Protein AF-A0A0U4YHU8-F1 (afdb_monomer_lite)

Secondary structure (DSSP, 8-state):
---------------TT------PPPSS-HHHHHHHHHHHHHHHHHHHHHHHHHHHHT----TTSHHHHHHHHHHHHHHHHHHHHHHHHHHHHHHHHHTTTS-S--GGGGGHHHHHHHHHHHTHHHHS---STT-HHHHHHHHHHHHHHHHHHHHHHHHHHHHHHHH-

Radius of gyration: 26.44 Å; chains: 1; bounding box: 93×32×60 Å

pLDDT: mean 77.7, std 15.22, range [41.03, 93.94]

Sequence (168 aa):
MATSNTRQYRRLPSQLGAKAPKVGRPPWSDRRFAITWLLAPIIGVLLAFLIAVAVTAMGKMAQGTPRFYLVALSYTYLLASLMCMPAYAIGVGGYWWMTRNAEEKRIGYLWWIPVFSALWGWFPSVLFPQGGDVGMGKLFVMMAGTVFVLSLIWILVVRAVLYIWNKV

Structure (mmCIF, N/CA/C/O backbone):
data_AF-A0A0U4YHU8-F1
#
_entry.id   AF-A0A0U4YHU8-F1
#
loop_
_atom_site.group_PDB
_atom_site.id
_atom_site.type_symbol
_atom_site.label_atom_id
_atom_site.label_alt_id
_atom_site.label_comp_id
_atom_site.label_asym_id
_atom_site.label_entity_id
_atom_site.label_seq_id
_atom_site.pdbx_PDB_ins_code
_atom_site.Cartn_x
_atom_site.Cartn_y
_atom_site.Cartn_z
_atom_site.occupancy
_atom_site.B_iso_or_equiv
_atom_site.auth_seq_id
_atom_site.auth_comp_id
_atom_site.auth_asym_id
_atom_site.auth_atom_id
_atom_site.pdbx_PDB_model_num
ATOM 1 N N . MET A 1 1 ? 69.313 -2.692 -37.266 1.00 41.41 1 MET A N 1
ATOM 2 C CA . MET A 1 1 ? 69.449 -3.523 -36.050 1.00 41.41 1 MET A CA 1
ATOM 3 C C . MET A 1 1 ? 68.892 -2.733 -34.880 1.00 41.41 1 MET A C 1
ATOM 5 O O . MET A 1 1 ? 69.452 -1.701 -34.545 1.00 41.41 1 MET A O 1
ATOM 9 N N . ALA A 1 2 ? 67.737 -3.143 -34.355 1.00 41.03 2 ALA A N 1
ATOM 10 C CA . ALA A 1 2 ? 67.034 -2.449 -33.280 1.00 41.03 2 ALA A CA 1
ATOM 11 C C . ALA A 1 2 ? 67.468 -3.024 -31.924 1.00 41.03 2 ALA A C 1
ATOM 13 O O . ALA A 1 2 ? 67.261 -4.206 -31.661 1.00 41.03 2 ALA A O 1
ATOM 14 N N . THR A 1 3 ? 68.084 -2.203 -31.077 1.00 47.09 3 THR A N 1
ATOM 15 C CA . THR A 1 3 ? 68.446 -2.554 -29.701 1.00 47.09 3 THR A CA 1
ATOM 16 C C . THR A 1 3 ? 67.262 -2.262 -28.778 1.00 47.09 3 THR A C 1
ATOM 18 O O . THR A 1 3 ? 66.867 -1.119 -28.555 1.00 47.09 3 THR A O 1
ATOM 21 N N . SER A 1 4 ? 66.637 -3.3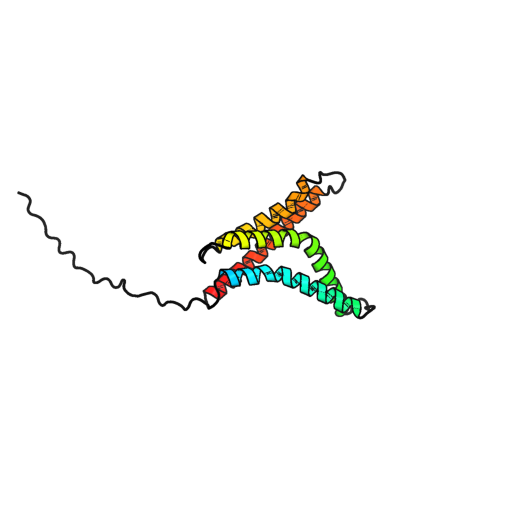29 -28.282 1.00 48.12 4 SER A N 1
ATOM 22 C CA . SER A 1 4 ? 65.466 -3.286 -27.409 1.00 48.12 4 SER A CA 1
ATOM 23 C C . SER A 1 4 ? 65.835 -2.822 -25.997 1.00 48.12 4 SER A C 1
ATOM 25 O O . SER A 1 4 ? 66.543 -3.518 -25.270 1.00 48.12 4 SER A O 1
ATOM 27 N N . ASN A 1 5 ? 65.294 -1.672 -25.594 1.00 47.22 5 ASN A N 1
ATOM 28 C CA . ASN A 1 5 ? 65.283 -1.176 -24.219 1.00 47.22 5 ASN A CA 1
ATOM 29 C C . ASN A 1 5 ? 64.473 -2.118 -23.306 1.00 47.22 5 ASN A C 1
ATOM 31 O O . ASN A 1 5 ? 63.241 -2.086 -23.289 1.00 47.22 5 ASN A O 1
ATOM 35 N N . THR A 1 6 ? 65.156 -2.936 -22.509 1.00 47.22 6 THR A N 1
ATOM 36 C CA . THR A 1 6 ? 64.565 -3.741 -21.433 1.00 47.22 6 THR A CA 1
ATOM 37 C C . THR A 1 6 ? 64.160 -2.848 -20.258 1.00 47.22 6 THR A C 1
ATOM 39 O O . THR A 1 6 ? 64.924 -2.644 -19.315 1.00 47.22 6 THR A O 1
ATOM 42 N N . ARG A 1 7 ? 62.931 -2.318 -20.289 1.00 53.38 7 ARG A N 1
ATOM 43 C CA . ARG A 1 7 ? 62.276 -1.759 -19.097 1.00 53.38 7 ARG A CA 1
ATOM 44 C C . ARG A 1 7 ? 61.926 -2.896 -18.140 1.00 53.38 7 ARG A C 1
ATOM 46 O O . ARG A 1 7 ? 60.951 -3.617 -18.341 1.00 53.38 7 ARG A O 1
ATOM 53 N N . GLN A 1 8 ? 62.712 -3.020 -17.075 1.00 47.81 8 GLN A N 1
ATOM 54 C CA . GLN A 1 8 ? 62.348 -3.753 -15.868 1.00 47.81 8 GLN A CA 1
ATOM 55 C C . GLN A 1 8 ? 61.096 -3.118 -15.241 1.00 47.81 8 GLN A C 1
ATOM 57 O O . GLN A 1 8 ? 61.179 -2.203 -14.424 1.00 47.81 8 GLN A O 1
ATOM 62 N N . TYR A 1 9 ? 59.914 -3.614 -15.604 1.00 49.31 9 TYR A N 1
ATOM 63 C CA . TYR A 1 9 ? 58.715 -3.405 -14.802 1.00 49.31 9 TYR A CA 1
ATOM 64 C C . TYR A 1 9 ? 58.857 -4.229 -13.520 1.00 49.31 9 TYR A C 1
ATOM 66 O O . TYR A 1 9 ? 58.592 -5.431 -13.483 1.00 49.31 9 TYR A O 1
ATOM 74 N N . ARG A 1 10 ? 59.333 -3.554 -12.470 1.00 47.47 10 ARG A N 1
ATOM 75 C CA . ARG A 1 10 ? 59.288 -3.979 -11.069 1.00 47.47 10 ARG A CA 1
ATOM 76 C C . ARG A 1 10 ? 57.856 -4.431 -10.758 1.00 47.47 10 ARG A C 1
ATOM 78 O O . ARG A 1 10 ? 56.960 -3.606 -10.605 1.00 47.47 10 ARG A O 1
ATOM 85 N N . ARG A 1 11 ? 57.639 -5.750 -10.720 1.00 50.09 11 ARG A N 1
ATOM 86 C CA . ARG A 1 11 ? 56.379 -6.372 -10.302 1.00 50.09 11 ARG A CA 1
ATOM 87 C C . ARG A 1 11 ? 56.078 -5.910 -8.876 1.00 50.09 11 ARG A C 1
ATOM 89 O O . ARG A 1 11 ? 56.752 -6.340 -7.945 1.00 50.09 11 ARG A O 1
ATOM 96 N N . LEU A 1 12 ? 55.088 -5.036 -8.705 1.00 57.31 12 LEU A N 1
ATOM 97 C CA . LEU A 1 12 ? 54.437 -4.894 -7.408 1.00 57.31 12 LEU A CA 1
ATOM 98 C C . LEU A 1 12 ? 53.700 -6.212 -7.130 1.00 57.31 12 LEU A C 1
ATOM 100 O O . LEU A 1 12 ? 52.896 -6.626 -7.971 1.00 57.31 12 LEU A O 1
ATOM 104 N N . PRO A 1 13 ? 53.952 -6.893 -5.999 1.00 48.59 13 PRO A N 1
ATOM 105 C CA . PRO A 1 13 ? 53.125 -8.015 -5.604 1.00 48.59 13 PRO A CA 1
ATOM 106 C C . PRO A 1 13 ? 51.706 -7.498 -5.372 1.00 48.59 13 PRO A C 1
ATOM 108 O O . PRO A 1 13 ? 51.458 -6.589 -4.581 1.00 48.59 13 PRO A O 1
ATOM 111 N N . SER A 1 14 ? 50.784 -8.080 -6.127 1.00 52.28 14 SER A N 1
ATOM 112 C CA . SER A 1 14 ? 49.349 -7.883 -6.052 1.00 52.28 14 SER A CA 1
ATOM 113 C C . SER A 1 14 ? 48.847 -8.120 -4.627 1.00 52.28 14 SER A C 1
ATOM 115 O O . SER A 1 14 ? 48.496 -9.240 -4.262 1.00 52.28 14 SER A O 1
ATOM 117 N N . GLN A 1 15 ? 48.708 -7.053 -3.844 1.00 51.41 15 GLN A N 1
ATOM 118 C CA . GLN A 1 15 ? 47.845 -7.025 -2.659 1.00 51.41 15 GLN A CA 1
ATOM 119 C C . GLN A 1 15 ? 46.348 -6.951 -3.039 1.00 51.41 15 GLN A C 1
ATOM 121 O O . GLN A 1 15 ? 45.530 -6.370 -2.339 1.00 51.41 15 GLN A O 1
ATOM 126 N N . LEU A 1 16 ? 45.963 -7.592 -4.147 1.00 50.69 16 LEU A N 1
ATOM 127 C CA . LEU A 1 16 ? 44.578 -7.781 -4.602 1.00 50.69 16 LEU A CA 1
ATOM 128 C C . LEU A 1 16 ? 43.969 -9.087 -4.052 1.00 50.69 16 LEU A C 1
ATOM 130 O O . LEU A 1 16 ? 43.041 -9.649 -4.624 1.00 50.69 16 LEU A O 1
ATOM 134 N N . GLY A 1 17 ? 44.520 -9.589 -2.944 1.00 46.34 17 GLY A N 1
ATOM 135 C CA . GLY A 1 17 ? 44.076 -10.802 -2.255 1.00 46.34 17 GLY A CA 1
ATOM 136 C C . GLY A 1 17 ? 43.307 -10.546 -0.960 1.00 46.34 17 GLY A C 1
ATOM 137 O O . GLY A 1 17 ? 42.907 -11.506 -0.305 1.00 46.34 17 GLY A O 1
ATOM 138 N N . ALA A 1 18 ? 43.071 -9.287 -0.575 1.00 47.03 18 ALA A N 1
ATOM 139 C CA . ALA A 1 18 ? 42.141 -8.993 0.505 1.00 47.03 18 ALA A CA 1
ATOM 140 C C . ALA A 1 18 ? 40.724 -9.272 -0.010 1.00 47.03 18 ALA A C 1
ATOM 142 O O . ALA A 1 18 ? 40.050 -8.391 -0.542 1.00 47.03 18 ALA A O 1
ATOM 143 N N . LYS A 1 19 ? 40.277 -10.532 0.117 1.00 50.84 19 LYS A N 1
ATOM 144 C CA . LYS A 1 19 ? 38.850 -10.857 0.153 1.00 50.84 19 LYS A CA 1
ATOM 145 C C . LYS A 1 19 ? 38.241 -9.861 1.130 1.00 50.84 19 LYS A C 1
ATOM 147 O O . LYS A 1 19 ? 38.497 -9.964 2.329 1.00 50.84 19 LYS A O 1
ATOM 152 N N . ALA A 1 20 ? 37.491 -8.893 0.601 1.00 53.66 20 ALA A N 1
ATOM 153 C CA . ALA A 1 20 ? 36.681 -8.008 1.416 1.00 53.66 20 ALA A CA 1
ATOM 154 C C . ALA A 1 20 ? 35.960 -8.887 2.446 1.00 53.66 20 ALA A C 1
ATOM 156 O O . ALA A 1 20 ? 35.480 -9.967 2.058 1.00 53.66 20 ALA A O 1
ATOM 157 N N . PRO A 1 21 ? 35.949 -8.505 3.737 1.00 44.53 21 PRO A N 1
ATOM 158 C CA . PRO A 1 21 ? 35.267 -9.295 4.742 1.00 44.53 21 PRO A CA 1
ATOM 159 C C . PRO A 1 21 ? 33.869 -9.554 4.201 1.00 44.53 21 PRO A C 1
ATOM 161 O O . PRO A 1 21 ? 33.175 -8.625 3.780 1.00 44.53 21 PRO A O 1
ATOM 164 N N . LYS A 1 22 ? 33.494 -10.834 4.105 1.00 50.56 22 LYS A N 1
ATOM 165 C CA . LYS A 1 22 ? 32.108 -11.205 3.854 1.00 50.56 22 LYS A CA 1
ATOM 166 C C . LYS A 1 22 ? 31.356 -10.724 5.087 1.00 50.56 22 LYS A C 1
ATOM 168 O O . LYS A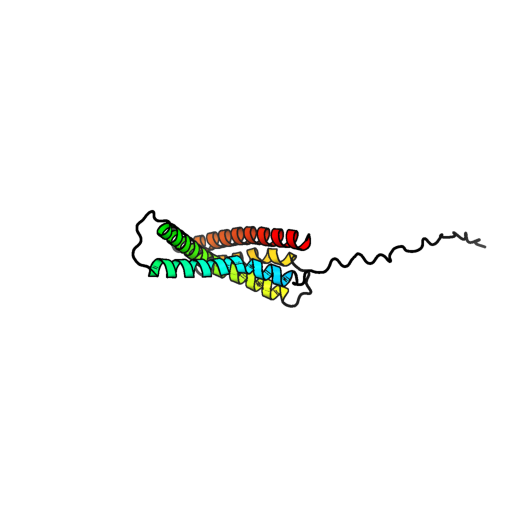 1 22 ? 31.211 -11.483 6.038 1.00 50.56 22 LYS A O 1
ATOM 173 N N . VAL A 1 23 ? 30.966 -9.448 5.087 1.00 57.81 23 VAL A N 1
ATOM 174 C CA . VAL A 1 23 ? 29.948 -8.912 5.982 1.00 57.81 23 VAL A CA 1
ATOM 175 C C . VAL A 1 23 ? 28.809 -9.905 5.847 1.00 57.81 23 VAL A C 1
ATOM 177 O O . VAL A 1 23 ? 28.360 -10.165 4.723 1.00 57.81 23 VAL A O 1
ATOM 180 N N . GLY A 1 24 ? 28.519 -10.609 6.943 1.00 49.84 24 GLY A N 1
ATOM 181 C CA . GLY A 1 24 ? 27.579 -11.717 6.942 1.00 49.84 24 GLY A CA 1
ATOM 182 C C . GLY A 1 24 ? 26.316 -11.233 6.261 1.00 49.84 24 GLY A C 1
ATOM 183 O O . GLY A 1 24 ? 25.716 -10.264 6.715 1.00 49.84 24 GLY A O 1
ATOM 184 N N . ARG A 1 25 ? 25.964 -11.830 5.117 1.00 56.53 25 ARG A N 1
ATOM 185 C CA . ARG A 1 25 ? 24.695 -11.482 4.484 1.00 56.53 25 ARG A CA 1
ATOM 186 C C . ARG A 1 25 ? 23.618 -11.742 5.536 1.00 56.53 25 ARG A C 1
ATOM 188 O O . ARG A 1 25 ? 23.672 -12.814 6.152 1.00 56.53 25 ARG A O 1
ATOM 195 N N . PRO A 1 26 ? 22.693 -10.800 5.775 1.00 55.31 26 PRO A N 1
ATOM 196 C CA . PRO A 1 26 ? 21.613 -11.035 6.712 1.00 55.31 26 PRO A CA 1
ATOM 197 C C . PRO A 1 26 ? 20.924 -12.365 6.357 1.00 55.31 26 PRO A C 1
ATOM 199 O O . PRO A 1 26 ? 20.830 -12.715 5.177 1.00 55.31 26 PRO A O 1
ATOM 202 N N . PRO A 1 27 ? 20.449 -13.136 7.350 1.00 55.50 27 PRO A N 1
ATOM 203 C CA . PRO A 1 27 ? 19.880 -14.471 7.131 1.00 55.50 27 PRO A CA 1
ATOM 204 C C . PRO A 1 27 ? 18.628 -14.461 6.233 1.00 55.50 27 PRO A C 1
ATOM 206 O O . PRO A 1 27 ? 18.140 -15.513 5.824 1.00 55.50 27 PRO A O 1
ATOM 209 N N . TRP A 1 28 ? 18.091 -13.279 5.924 1.00 57.41 28 TRP A N 1
ATOM 210 C CA . TRP A 1 28 ? 16.984 -13.064 5.004 1.00 57.41 28 TRP A CA 1
ATOM 211 C C . TRP A 1 28 ? 17.471 -12.434 3.702 1.00 57.41 28 TRP A C 1
ATOM 213 O O . TRP A 1 28 ? 18.118 -11.393 3.720 1.00 57.41 28 TRP A O 1
ATOM 223 N N . SER A 1 29 ? 17.065 -13.007 2.565 1.00 70.19 29 SER A N 1
ATOM 224 C CA . SER A 1 29 ? 17.235 -12.361 1.259 1.00 70.19 29 SER A CA 1
ATOM 225 C C . SER A 1 29 ? 16.521 -11.000 1.248 1.00 70.19 29 SER A C 1
ATOM 227 O O . SER A 1 29 ? 15.330 -10.960 1.589 1.00 70.19 29 SER A O 1
ATOM 229 N N . ASP A 1 30 ? 17.179 -9.938 0.773 1.00 74.06 30 ASP A N 1
ATOM 230 C CA . ASP A 1 30 ? 16.638 -8.569 0.642 1.00 74.06 30 ASP A CA 1
ATOM 231 C C . ASP A 1 30 ? 15.231 -8.546 0.020 1.00 74.06 30 ASP A C 1
ATOM 233 O O . ASP A 1 30 ? 14.360 -7.771 0.416 1.00 74.06 30 ASP A O 1
ATOM 237 N N . ARG A 1 31 ? 14.966 -9.468 -0.917 1.00 77.00 31 ARG A N 1
ATOM 238 C CA . ARG A 1 31 ? 13.655 -9.662 -1.548 1.00 77.00 31 ARG A CA 1
ATOM 239 C C . ARG A 1 31 ? 12.550 -10.017 -0.549 1.00 77.00 31 ARG A C 1
ATOM 241 O O . ARG A 1 31 ? 11.481 -9.416 -0.599 1.00 77.00 31 ARG A O 1
ATOM 248 N N . ARG A 1 32 ? 12.770 -11.017 0.311 1.00 80.81 32 ARG A N 1
ATOM 249 C CA . ARG A 1 32 ? 11.766 -11.474 1.293 1.00 80.81 32 ARG A CA 1
ATOM 250 C C . ARG A 1 32 ? 11.455 -10.363 2.282 1.00 80.81 32 ARG A C 1
ATOM 252 O O . ARG A 1 32 ? 10.288 -10.088 2.524 1.00 80.81 32 ARG A O 1
ATOM 259 N N . PHE A 1 33 ? 12.490 -9.683 2.765 1.00 83.06 33 PHE A N 1
ATOM 260 C CA . PHE A 1 33 ? 12.330 -8.560 3.677 1.00 83.06 33 PHE A CA 1
ATOM 261 C C . PHE A 1 33 ? 11.546 -7.409 3.026 1.00 83.06 33 PHE A C 1
ATOM 263 O O . PHE A 1 33 ? 10.578 -6.923 3.606 1.00 83.06 33 PHE A O 1
ATOM 270 N N . ALA A 1 34 ? 11.878 -7.041 1.783 1.00 84.44 34 ALA A N 1
ATOM 271 C CA . ALA A 1 34 ? 11.136 -6.032 1.029 1.00 84.44 34 ALA A CA 1
ATOM 272 C C . ALA A 1 34 ? 9.654 -6.405 0.851 1.00 84.44 34 ALA A C 1
ATOM 274 O O . ALA A 1 34 ? 8.784 -5.570 1.077 1.00 84.44 34 ALA A O 1
ATOM 275 N N . ILE A 1 35 ? 9.354 -7.657 0.481 1.00 86.00 35 ILE A N 1
ATOM 276 C CA . ILE A 1 35 ? 7.971 -8.131 0.317 1.00 86.00 35 ILE A CA 1
ATOM 277 C C . ILE A 1 35 ? 7.204 -8.031 1.637 1.00 86.00 35 ILE A C 1
ATOM 279 O O . ILE A 1 35 ? 6.083 -7.534 1.634 1.00 86.00 35 ILE A O 1
ATOM 283 N N . THR A 1 36 ? 7.797 -8.432 2.763 1.00 89.00 36 THR A N 1
ATOM 284 C CA . THR A 1 36 ? 7.142 -8.329 4.076 1.00 89.00 36 THR A CA 1
ATOM 285 C C . THR A 1 36 ? 6.722 -6.891 4.386 1.00 89.00 36 THR A C 1
ATOM 287 O O . THR A 1 36 ? 5.588 -6.654 4.798 1.00 89.00 36 THR A O 1
ATOM 290 N N . TRP A 1 37 ? 7.588 -5.914 4.113 1.00 90.38 37 TRP A N 1
ATOM 291 C CA . TRP A 1 37 ? 7.267 -4.498 4.314 1.00 90.38 37 TRP A CA 1
ATOM 292 C C . TRP A 1 37 ? 6.268 -3.940 3.294 1.00 90.38 37 TRP A C 1
ATOM 294 O O . TRP A 1 37 ? 5.471 -3.063 3.627 1.00 90.38 37 TRP A O 1
ATOM 304 N N . LEU A 1 38 ? 6.249 -4.463 2.067 1.00 90.75 38 LEU A N 1
ATOM 305 C CA . LEU A 1 38 ? 5.215 -4.136 1.079 1.00 90.75 38 LEU A CA 1
ATOM 306 C C . LEU A 1 38 ? 3.834 -4.690 1.468 1.00 90.75 38 LEU A C 1
ATOM 308 O O . LEU A 1 38 ? 2.822 -4.130 1.065 1.00 90.75 38 LEU A O 1
ATOM 312 N N . LEU A 1 39 ? 3.770 -5.755 2.270 1.00 91.75 39 LEU A N 1
ATOM 313 C CA . LEU A 1 39 ? 2.506 -6.307 2.768 1.00 91.75 39 LEU A CA 1
ATOM 314 C C . LEU A 1 39 ? 1.958 -5.559 3.991 1.00 91.75 39 LEU A C 1
ATOM 316 O O . LEU A 1 39 ? 0.779 -5.710 4.305 1.00 91.75 39 LEU A O 1
ATOM 320 N N . ALA A 1 40 ? 2.760 -4.737 4.673 1.00 91.31 40 ALA A N 1
ATOM 321 C CA . ALA A 1 40 ? 2.336 -4.059 5.899 1.00 91.31 40 ALA A CA 1
ATOM 322 C C . ALA A 1 40 ? 1.070 -3.186 5.734 1.00 91.31 40 ALA A C 1
ATOM 324 O O . ALA A 1 40 ? 0.188 -3.292 6.587 1.00 91.31 40 ALA A O 1
ATOM 325 N N . PRO A 1 41 ? 0.886 -2.406 4.646 1.00 88.94 41 PRO A N 1
ATOM 326 C CA . PRO A 1 41 ? -0.368 -1.690 4.414 1.00 88.94 41 PRO A CA 1
ATOM 327 C C . PRO A 1 41 ? -1.577 -2.629 4.294 1.00 88.94 41 PRO A C 1
ATOM 329 O O . PRO A 1 41 ? -2.638 -2.327 4.827 1.00 88.94 41 PRO A O 1
ATOM 332 N N . ILE A 1 42 ? -1.416 -3.793 3.656 1.00 88.88 42 ILE A N 1
ATOM 333 C CA . ILE A 1 42 ? -2.485 -4.795 3.493 1.00 88.88 42 ILE A CA 1
ATOM 334 C C . ILE A 1 42 ? -2.852 -5.409 4.850 1.00 88.88 42 ILE A C 1
ATOM 336 O O . ILE A 1 42 ? -4.029 -5.548 5.178 1.00 88.88 42 ILE A O 1
ATOM 340 N N . ILE A 1 43 ? -1.848 -5.723 5.671 1.00 90.62 43 ILE A N 1
ATOM 341 C CA . ILE A 1 43 ? -2.055 -6.201 7.044 1.00 90.62 43 ILE A CA 1
ATOM 342 C C . ILE A 1 43 ? -2.773 -5.132 7.880 1.00 90.62 43 ILE A C 1
ATOM 344 O O . ILE A 1 43 ? -3.673 -5.462 8.649 1.00 90.62 43 ILE A O 1
ATOM 348 N N . GLY A 1 44 ? -2.438 -3.852 7.688 1.00 89.44 44 GLY A N 1
ATOM 349 C CA . GLY A 1 44 ? -3.124 -2.728 8.325 1.00 89.44 44 GLY A CA 1
ATOM 350 C C . GLY A 1 44 ? -4.628 -2.703 8.038 1.00 89.44 44 GLY A C 1
ATOM 351 O O . GLY A 1 44 ? -5.417 -2.457 8.947 1.00 89.44 44 GLY A O 1
ATOM 352 N N . VAL A 1 45 ? -5.047 -3.027 6.810 1.00 90.44 45 VAL A N 1
ATOM 353 C CA . VAL A 1 45 ? -6.475 -3.121 6.440 1.00 90.44 45 VAL A CA 1
ATOM 354 C C . VAL A 1 45 ? -7.170 -4.256 7.170 1.00 90.44 45 VAL A C 1
ATOM 356 O O . VAL A 1 45 ? -8.265 -4.061 7.696 1.00 90.44 45 VAL A O 1
ATOM 359 N N . LEU A 1 46 ? -6.530 -5.424 7.253 1.00 91.62 46 LEU A N 1
ATOM 360 C CA . LEU A 1 46 ? -7.067 -6.556 8.009 1.00 91.62 46 LEU A CA 1
ATOM 361 C C . LEU A 1 46 ? -7.211 -6.207 9.492 1.00 91.62 46 LEU A C 1
ATOM 363 O O . LEU A 1 46 ? -8.243 -6.492 10.094 1.00 91.62 46 LEU A O 1
ATOM 367 N N . LEU A 1 47 ? -6.212 -5.536 10.069 1.00 91.81 47 LEU A N 1
ATOM 368 C CA . LEU A 1 47 ? -6.259 -5.081 11.455 1.00 91.81 47 LEU A CA 1
ATOM 369 C C . LEU A 1 47 ? -7.405 -4.084 11.675 1.00 91.81 47 LEU A C 1
ATOM 371 O O . LEU A 1 47 ? -8.182 -4.244 12.612 1.00 91.81 47 LEU A O 1
ATOM 375 N N . ALA A 1 48 ? -7.547 -3.088 10.798 1.00 90.44 48 ALA A N 1
ATOM 376 C CA . ALA A 1 48 ? -8.625 -2.106 10.874 1.00 90.44 48 ALA A CA 1
ATOM 377 C C . ALA A 1 48 ? -10.008 -2.757 10.739 1.00 90.44 48 ALA A C 1
ATOM 379 O O . ALA A 1 48 ? -10.939 -2.376 11.446 1.00 90.44 48 ALA A O 1
ATOM 380 N N . PHE A 1 49 ? -10.139 -3.774 9.884 1.00 90.50 49 PHE A N 1
ATOM 381 C CA . PHE A 1 49 ? -11.361 -4.565 9.768 1.00 90.50 49 PHE A CA 1
ATOM 382 C C . PHE A 1 49 ? -11.682 -5.305 11.068 1.00 90.50 49 PHE A C 1
ATOM 384 O O . PHE A 1 49 ? -12.787 -5.174 11.590 1.00 90.50 49 PHE A O 1
ATOM 391 N N . LEU A 1 50 ? -10.710 -6.027 11.635 1.00 92.44 50 LEU A N 1
ATOM 392 C CA . LEU A 1 50 ? -10.886 -6.742 12.901 1.00 92.44 50 LEU A CA 1
ATOM 393 C C . LEU A 1 50 ? -11.264 -5.795 14.041 1.00 92.44 50 LEU A C 1
ATOM 395 O O . LEU A 1 50 ? -12.159 -6.103 14.825 1.00 92.44 50 LEU A O 1
ATOM 399 N N . ILE A 1 51 ? -10.625 -4.628 14.103 1.00 88.38 51 ILE A N 1
ATOM 400 C CA . ILE A 1 51 ? -10.946 -3.579 15.065 1.00 88.38 51 ILE A CA 1
ATOM 401 C C . ILE A 1 51 ? -12.384 -3.087 14.869 1.00 88.38 51 ILE A C 1
ATOM 403 O O . ILE A 1 51 ? -13.151 -3.047 15.830 1.00 88.38 51 ILE A O 1
ATOM 407 N N . ALA A 1 52 ? -12.774 -2.736 13.641 1.00 87.06 52 ALA A N 1
ATOM 408 C CA . ALA A 1 52 ? -14.122 -2.258 13.353 1.00 87.06 52 ALA A CA 1
ATOM 409 C C . ALA A 1 52 ? -15.179 -3.294 13.763 1.00 87.06 52 ALA A C 1
ATOM 411 O O . ALA A 1 52 ? -16.151 -2.938 14.430 1.00 87.06 52 ALA A O 1
ATOM 412 N N . VAL A 1 53 ? -14.960 -4.575 13.450 1.00 88.88 53 VAL A N 1
ATOM 413 C CA . VAL A 1 53 ? -15.854 -5.678 13.832 1.00 88.88 53 VAL A CA 1
ATOM 414 C C . VAL A 1 53 ? -15.906 -5.852 15.348 1.00 88.88 53 VAL A C 1
ATOM 416 O O . VAL A 1 53 ? -16.992 -5.807 15.923 1.00 88.88 53 VAL A O 1
ATOM 419 N N . ALA A 1 54 ? -14.756 -6.004 16.011 1.00 87.88 54 ALA A N 1
ATOM 420 C CA . ALA A 1 54 ? -14.688 -6.248 17.451 1.00 87.88 54 ALA A CA 1
ATOM 421 C C . ALA A 1 54 ? -15.347 -5.115 18.240 1.00 87.88 54 ALA A C 1
ATOM 423 O O . ALA A 1 54 ? -16.142 -5.347 19.151 1.00 87.88 54 ALA A O 1
ATOM 424 N N . VAL A 1 55 ? -15.057 -3.874 17.858 1.00 84.00 55 VAL A N 1
ATOM 425 C CA . VAL A 1 55 ? -15.544 -2.710 18.582 1.00 84.00 55 VAL A CA 1
ATOM 426 C C . VAL A 1 55 ? -17.014 -2.421 18.262 1.00 84.00 55 VAL A C 1
ATOM 428 O O . VAL A 1 55 ? -17.736 -1.971 19.149 1.00 84.00 55 VAL A O 1
ATOM 431 N N . THR A 1 56 ? -17.504 -2.736 17.061 1.00 82.94 56 THR A N 1
ATOM 432 C CA . THR A 1 56 ? -18.946 -2.664 16.751 1.00 82.94 56 THR A CA 1
ATOM 433 C C . THR A 1 56 ? -19.732 -3.764 17.479 1.00 82.94 56 THR A C 1
ATOM 435 O O . THR A 1 56 ? -20.832 -3.512 17.968 1.00 82.94 56 THR A O 1
ATOM 438 N N . ALA A 1 57 ? -19.153 -4.960 17.634 1.00 85.62 57 ALA A N 1
ATOM 439 C CA . ALA A 1 57 ? -19.799 -6.092 18.298 1.00 85.62 57 ALA A CA 1
ATOM 440 C C . ALA A 1 57 ? -20.108 -5.839 19.784 1.00 85.62 57 ALA A C 1
ATOM 442 O O . ALA A 1 57 ? -21.112 -6.328 20.292 1.00 85.62 57 ALA A O 1
ATOM 443 N N . MET A 1 58 ? -19.310 -5.028 20.488 1.00 84.75 58 MET A N 1
ATOM 444 C CA . MET A 1 58 ? -19.563 -4.696 21.902 1.00 84.75 58 MET A CA 1
ATOM 445 C C . MET A 1 58 ? -20.646 -3.603 22.106 1.00 84.75 58 MET A C 1
ATOM 447 O O . MET A 1 58 ? -20.649 -2.912 23.127 1.00 84.75 58 MET A O 1
ATOM 451 N N . GLY A 1 59 ? -21.527 -3.376 21.127 1.00 78.19 59 GLY A N 1
ATOM 452 C CA . GLY A 1 59 ? -22.753 -2.582 21.278 1.00 78.19 59 GLY A CA 1
ATOM 453 C C . GLY A 1 59 ? -22.615 -1.064 21.105 1.00 78.19 59 GLY A C 1
ATOM 454 O O . GLY A 1 59 ? -21.614 -0.554 20.599 1.00 78.19 59 GLY A O 1
ATOM 455 N N . LYS A 1 60 ? -23.671 -0.336 21.504 1.00 73.81 60 LYS A N 1
ATOM 456 C CA . LYS A 1 60 ? -23.804 1.120 21.319 1.00 73.81 60 LYS A CA 1
ATOM 457 C C . LYS A 1 60 ? -22.674 1.875 22.022 1.00 73.81 60 LYS A C 1
ATOM 459 O O . LYS A 1 60 ? -22.370 1.622 23.184 1.00 73.81 60 LYS A O 1
ATOM 464 N N . MET A 1 61 ? -22.087 2.832 21.312 1.00 79.25 61 MET A N 1
ATOM 465 C CA . MET A 1 61 ? -20.970 3.642 21.792 1.00 79.25 61 MET A CA 1
ATOM 466 C C . MET A 1 61 ? -21.413 5.089 21.976 1.00 79.25 61 MET A C 1
ATOM 468 O O . MET A 1 61 ? -22.033 5.666 21.085 1.00 79.25 61 MET A O 1
ATOM 472 N N . ALA A 1 62 ? -21.067 5.677 23.120 1.00 80.94 62 ALA A N 1
ATOM 473 C CA . ALA A 1 62 ? -21.223 7.108 23.329 1.00 80.94 62 ALA A CA 1
ATOM 474 C C . ALA A 1 62 ? -20.199 7.876 22.482 1.00 80.94 62 ALA A C 1
ATOM 476 O O . ALA A 1 62 ? -19.013 7.520 22.424 1.00 80.94 62 ALA A O 1
ATOM 477 N N . GLN A 1 63 ? -20.670 8.935 21.830 1.00 81.44 63 GLN A N 1
ATOM 478 C CA . GLN A 1 63 ? -19.838 9.834 21.041 1.00 81.44 63 GLN A CA 1
ATOM 479 C C . GLN A 1 63 ? -18.806 10.520 21.954 1.00 81.44 63 GLN A C 1
ATOM 481 O O . GLN A 1 63 ? -19.113 10.870 23.090 1.00 81.44 63 GLN A O 1
ATOM 486 N N . GLY A 1 64 ? -17.566 10.667 21.481 1.00 82.25 64 GLY A N 1
ATOM 487 C CA . GLY A 1 64 ? -16.472 11.272 22.256 1.00 82.25 64 GLY A CA 1
ATOM 488 C C . GLY A 1 64 ? -15.647 10.300 23.110 1.00 82.25 64 GLY A C 1
ATOM 489 O O . GLY A 1 64 ? -14.637 10.701 23.682 1.00 82.25 64 GLY A O 1
ATOM 490 N N . THR A 1 65 ? -16.010 9.016 23.165 1.00 86.06 65 THR A N 1
ATOM 491 C CA . THR A 1 65 ? -15.183 7.997 23.832 1.00 86.06 65 THR A CA 1
ATOM 492 C C . THR A 1 65 ? -13.995 7.563 22.954 1.00 86.06 65 THR A C 1
ATOM 494 O O . THR A 1 65 ? -14.114 7.557 21.726 1.00 86.06 65 THR A O 1
ATOM 497 N N . PRO A 1 66 ? -12.857 7.120 23.534 1.00 86.88 66 PRO A N 1
ATOM 498 C CA . PRO A 1 66 ? -11.720 6.605 22.757 1.00 86.88 66 PRO A CA 1
ATOM 499 C C . PRO A 1 66 ? -12.117 5.476 21.800 1.00 86.88 66 PRO A C 1
ATOM 501 O O . PRO A 1 66 ? -11.657 5.408 20.663 1.00 86.88 66 PRO A O 1
ATOM 504 N N . ARG A 1 67 ? -13.045 4.627 22.248 1.00 83.62 67 ARG A N 1
ATOM 505 C CA . ARG A 1 67 ? -13.613 3.517 21.484 1.00 83.62 67 ARG A CA 1
ATOM 506 C C . ARG A 1 67 ? -14.357 3.988 20.227 1.00 83.62 67 ARG A C 1
ATOM 508 O O . ARG A 1 67 ? -14.189 3.395 19.165 1.00 83.62 67 ARG A O 1
ATOM 515 N N . PHE A 1 68 ? -15.126 5.073 20.336 1.00 87.06 68 PHE A N 1
ATOM 516 C CA . PHE A 1 68 ? -15.812 5.692 19.202 1.00 87.06 68 PHE A CA 1
ATOM 517 C C . PHE A 1 68 ? -14.817 6.221 18.158 1.00 87.06 68 PHE A C 1
ATOM 519 O O . PHE A 1 68 ? -14.952 5.912 16.975 1.00 87.06 68 PHE A O 1
ATOM 526 N N . TYR A 1 69 ? -13.787 6.961 18.584 1.00 88.56 69 TYR A N 1
ATOM 527 C CA . TYR A 1 69 ? -12.776 7.490 17.660 1.00 88.56 69 TYR A CA 1
ATOM 528 C C . TYR A 1 69 ? -11.987 6.385 16.963 1.00 88.56 69 TYR A C 1
ATOM 530 O O . TYR A 1 69 ? -11.722 6.473 15.768 1.00 88.56 69 TYR A O 1
ATOM 538 N N . LEU A 1 70 ? -11.657 5.321 17.690 1.00 87.62 70 LEU A N 1
ATOM 539 C CA . LEU A 1 70 ? -10.927 4.179 17.158 1.00 87.62 70 LEU A CA 1
ATOM 540 C C . LEU A 1 70 ? -11.734 3.446 16.067 1.00 87.62 70 LEU A C 1
ATOM 542 O O . LEU A 1 70 ? -11.184 3.075 15.029 1.00 87.62 70 LEU A O 1
ATOM 546 N N . VAL A 1 71 ? -13.052 3.328 16.238 1.00 87.19 71 VAL A N 1
ATOM 547 C CA . VAL A 1 71 ? -13.968 2.810 15.206 1.00 87.19 71 VAL A CA 1
ATOM 548 C C . VAL A 1 71 ? -14.093 3.751 14.020 1.00 87.19 71 VAL A C 1
ATOM 550 O O . VAL A 1 71 ? -13.995 3.302 12.881 1.00 87.19 71 VAL A O 1
ATOM 553 N N . ALA A 1 72 ? -14.277 5.049 14.264 1.00 87.06 72 ALA A N 1
ATOM 554 C CA . ALA A 1 72 ? -14.389 6.041 13.200 1.00 87.06 72 ALA A CA 1
ATOM 555 C C . ALA A 1 72 ? -13.124 6.076 12.325 1.00 87.06 72 ALA A C 1
ATOM 557 O O . ALA A 1 72 ? -13.218 6.067 11.096 1.00 87.06 72 ALA A O 1
ATOM 558 N N . LEU A 1 73 ? -11.940 6.038 12.946 1.00 88.44 73 LEU A N 1
ATOM 559 C CA . LEU A 1 73 ? -10.659 5.923 12.246 1.00 88.44 73 LEU A CA 1
ATOM 560 C C . LEU A 1 73 ? -10.567 4.624 11.442 1.00 88.44 73 LEU A C 1
ATOM 562 O O . LEU A 1 73 ? -10.173 4.661 10.279 1.00 88.44 73 LEU A O 1
ATOM 566 N N . SER A 1 74 ? -10.978 3.496 12.026 1.00 88.38 74 SER A N 1
ATOM 567 C CA . SER A 1 74 ? -10.967 2.200 11.338 1.00 88.38 74 SER A CA 1
ATOM 568 C C . SER A 1 74 ? -11.874 2.206 10.109 1.00 88.38 74 SER A C 1
ATOM 570 O O . SER A 1 74 ? -11.434 1.816 9.033 1.00 88.38 74 SER A O 1
ATOM 572 N N . TYR A 1 75 ? -13.103 2.718 10.219 1.00 88.00 75 TYR A N 1
ATOM 573 C CA . TYR A 1 75 ? -14.015 2.837 9.077 1.00 88.00 75 TYR A CA 1
ATOM 574 C C . TYR A 1 75 ? -13.493 3.792 8.005 1.00 88.00 75 TYR A C 1
ATOM 576 O O . TYR A 1 75 ? -13.571 3.477 6.821 1.00 88.00 75 TYR A O 1
ATOM 584 N N . THR A 1 76 ? -12.920 4.928 8.405 1.00 88.06 76 THR A N 1
ATOM 585 C CA . THR A 1 76 ? -12.340 5.898 7.464 1.00 88.06 76 THR A CA 1
ATOM 586 C C . THR A 1 76 ? -11.180 5.271 6.696 1.00 88.06 76 THR A C 1
ATOM 588 O O . THR A 1 76 ? -11.095 5.379 5.472 1.00 88.06 76 THR A O 1
ATOM 591 N N . TYR A 1 77 ? -10.311 4.551 7.406 1.00 88.69 77 TYR A N 1
ATOM 592 C CA . TYR A 1 77 ? -9.196 3.834 6.811 1.00 88.69 77 TYR A CA 1
ATOM 593 C C . TYR A 1 77 ? -9.659 2.698 5.890 1.00 88.69 77 TYR A C 1
ATOM 595 O O . TYR A 1 77 ? -9.123 2.551 4.793 1.00 88.69 77 TYR A O 1
ATOM 603 N N . LEU A 1 78 ? -10.682 1.931 6.281 1.00 90.56 78 LEU A N 1
ATOM 604 C CA . LEU A 1 78 ? -11.283 0.887 5.444 1.00 90.56 78 LEU A CA 1
ATOM 605 C C . LEU A 1 78 ? -11.901 1.464 4.171 1.00 90.56 78 LEU A C 1
ATOM 607 O O . LEU A 1 78 ? -11.683 0.908 3.100 1.00 90.56 78 LEU A O 1
ATOM 611 N N . LEU A 1 79 ? -12.610 2.591 4.263 1.00 87.94 79 LEU A N 1
ATOM 612 C CA . LEU A 1 79 ? -13.213 3.258 3.110 1.00 87.94 79 LEU A CA 1
ATOM 613 C C . LEU A 1 79 ? -12.140 3.718 2.113 1.00 87.94 79 LEU A C 1
ATOM 615 O O . LEU A 1 79 ? -12.219 3.408 0.924 1.00 87.94 79 LEU A O 1
ATOM 619 N N . ALA A 1 80 ? -11.095 4.390 2.605 1.00 85.12 80 ALA A N 1
ATOM 620 C CA . ALA A 1 80 ? -9.954 4.798 1.785 1.00 85.12 80 ALA A CA 1
ATOM 621 C C . ALA A 1 80 ? -9.231 3.586 1.166 1.00 85.12 80 ALA A C 1
ATOM 623 O O . ALA A 1 80 ? -8.818 3.612 0.003 1.00 85.12 80 ALA A O 1
ATOM 624 N N . SER A 1 81 ? -9.117 2.500 1.931 1.00 88.00 81 SER A N 1
ATOM 625 C CA . SER A 1 81 ? -8.484 1.258 1.490 1.00 88.00 81 SER A CA 1
ATOM 626 C C . SER A 1 81 ? -9.296 0.546 0.418 1.00 88.00 81 SER A C 1
ATOM 628 O O . SER A 1 81 ? -8.715 0.051 -0.536 1.00 88.00 81 SER A O 1
ATOM 630 N N . LEU A 1 82 ? -10.623 0.530 0.510 1.00 84.94 82 LEU A N 1
ATOM 631 C CA . LEU A 1 82 ? -11.490 -0.109 -0.483 1.00 84.94 82 LEU A CA 1
ATOM 632 C C . LEU A 1 82 ? -11.309 0.516 -1.873 1.00 84.94 82 LEU A C 1
ATOM 634 O O . LEU A 1 82 ? -11.352 -0.179 -2.885 1.00 84.94 82 LEU A O 1
ATOM 638 N N . MET A 1 83 ? -11.018 1.816 -1.898 1.00 79.38 83 MET A N 1
ATOM 639 C CA . MET A 1 83 ? -10.687 2.556 -3.108 1.00 79.38 83 MET A CA 1
ATOM 640 C C . MET A 1 83 ? -9.258 2.263 -3.599 1.00 79.38 83 MET A C 1
ATOM 642 O O . MET A 1 83 ? -9.046 1.956 -4.770 1.00 79.38 83 MET A O 1
ATOM 646 N N . CYS A 1 84 ? -8.258 2.339 -2.721 1.00 84.56 84 CYS A N 1
ATOM 647 C CA . CYS A 1 84 ? -6.853 2.355 -3.146 1.00 84.56 84 CYS A CA 1
ATOM 648 C C . CYS A 1 84 ? -6.161 0.980 -3.152 1.00 84.56 84 CYS A C 1
ATOM 650 O O . CYS A 1 84 ? -5.220 0.757 -3.919 1.00 84.56 84 CYS A O 1
ATOM 652 N N . MET A 1 85 ? -6.589 0.050 -2.297 1.00 88.81 85 MET A N 1
ATOM 653 C CA . MET A 1 85 ? -5.877 -1.210 -2.069 1.00 88.81 85 MET A CA 1
ATOM 654 C C . MET A 1 85 ? -5.910 -2.206 -3.211 1.00 88.81 85 MET A C 1
ATOM 656 O O . MET A 1 85 ? -4.873 -2.828 -3.422 1.00 88.81 85 MET A O 1
ATOM 660 N N . PRO A 1 86 ? -7.011 -2.394 -3.961 1.00 87.56 86 PRO A N 1
ATOM 661 C CA . PRO A 1 86 ? -6.996 -3.337 -5.077 1.00 87.56 86 PRO A CA 1
ATOM 662 C C . PRO A 1 86 ? -5.896 -2.987 -6.088 1.00 87.56 86 PRO A C 1
ATOM 664 O O . PRO A 1 86 ? -5.124 -3.846 -6.510 1.00 87.56 86 PRO A O 1
ATOM 667 N N . ALA A 1 87 ? -5.763 -1.694 -6.389 1.00 90.00 87 ALA A N 1
ATOM 668 C CA . ALA A 1 87 ? -4.716 -1.163 -7.245 1.00 90.00 87 ALA A CA 1
ATOM 669 C C . ALA A 1 87 ? -3.316 -1.361 -6.639 1.00 90.00 87 ALA A C 1
ATOM 671 O O . ALA A 1 87 ? -2.424 -1.881 -7.310 1.00 90.00 87 ALA A O 1
ATOM 672 N N . TYR A 1 88 ? -3.131 -1.023 -5.359 1.00 90.38 88 TYR A N 1
ATOM 673 C CA . TYR A 1 88 ? -1.861 -1.238 -4.660 1.00 90.38 88 TYR A CA 1
ATOM 674 C C . TYR A 1 88 ? -1.432 -2.715 -4.638 1.00 90.38 88 TYR A C 1
ATOM 676 O O . TYR A 1 88 ? -0.281 -3.038 -4.936 1.00 90.38 88 TYR A O 1
ATOM 684 N N . ALA A 1 89 ? -2.362 -3.623 -4.334 1.00 91.56 89 ALA A N 1
ATOM 685 C CA . ALA A 1 89 ? -2.122 -5.060 -4.276 1.00 91.56 89 ALA A CA 1
ATOM 686 C C . ALA A 1 89 ? -1.681 -5.618 -5.634 1.00 91.56 89 ALA A C 1
ATOM 688 O O . ALA A 1 89 ? -0.787 -6.462 -5.685 1.00 91.56 89 ALA A O 1
ATOM 689 N N . ILE A 1 90 ? -2.238 -5.109 -6.736 1.00 90.69 90 ILE A N 1
ATOM 690 C CA . ILE A 1 90 ? -1.806 -5.472 -8.091 1.00 90.69 90 ILE A CA 1
ATOM 691 C C . ILE A 1 90 ? -0.396 -4.958 -8.377 1.00 90.69 90 ILE A C 1
ATOM 693 O O . ILE A 1 90 ? 0.412 -5.706 -8.926 1.00 90.69 90 ILE A O 1
ATOM 697 N N . GLY A 1 91 ? -0.049 -3.742 -7.948 1.00 88.62 91 GLY A N 1
ATOM 698 C CA . GLY A 1 91 ? 1.323 -3.243 -8.054 1.00 88.62 91 GLY A CA 1
ATOM 699 C C . GLY A 1 91 ? 2.330 -4.111 -7.293 1.00 88.62 91 GLY A C 1
ATOM 700 O O . GLY A 1 91 ? 3.375 -4.479 -7.838 1.00 88.62 91 GLY A O 1
ATOM 701 N N . VAL A 1 92 ? 1.997 -4.511 -6.062 1.00 89.69 92 VAL A N 1
ATOM 702 C CA . VAL A 1 92 ? 2.818 -5.431 -5.254 1.00 89.69 92 VAL A CA 1
ATOM 703 C C . VAL A 1 92 ? 2.891 -6.823 -5.892 1.00 89.69 92 VAL A C 1
ATOM 705 O O . VAL A 1 92 ? 3.973 -7.408 -5.961 1.00 89.69 92 VAL A O 1
ATOM 708 N N . GLY A 1 93 ? 1.777 -7.342 -6.413 1.00 89.31 93 GLY A N 1
ATOM 709 C CA . GLY A 1 93 ? 1.718 -8.616 -7.131 1.00 89.31 93 GLY A CA 1
ATOM 710 C C . GLY A 1 93 ? 2.567 -8.613 -8.405 1.00 89.31 93 GLY A C 1
ATOM 711 O O . GLY A 1 93 ? 3.310 -9.562 -8.657 1.00 89.31 93 GLY A O 1
ATOM 712 N N . GLY A 1 94 ? 2.545 -7.511 -9.158 1.00 87.62 94 GLY A N 1
ATOM 713 C CA . GLY A 1 94 ? 3.403 -7.287 -10.319 1.00 87.62 94 GLY A CA 1
ATOM 714 C C . GLY A 1 94 ? 4.884 -7.293 -9.944 1.00 87.62 94 GLY A C 1
ATOM 715 O O . GLY A 1 94 ? 5.678 -7.998 -10.567 1.00 87.62 94 GLY A O 1
ATOM 716 N N . TYR A 1 95 ? 5.261 -6.600 -8.866 1.00 86.81 95 TYR A N 1
ATOM 717 C CA . TYR A 1 95 ? 6.626 -6.647 -8.337 1.00 86.81 95 TYR A CA 1
ATOM 718 C C . TYR A 1 95 ? 7.040 -8.060 -7.902 1.00 86.81 95 TYR A C 1
ATOM 720 O O . TYR A 1 95 ? 8.142 -8.522 -8.221 1.00 86.81 95 TYR A O 1
ATOM 728 N N . TRP A 1 96 ? 6.159 -8.779 -7.205 1.00 87.81 96 TRP A N 1
ATOM 729 C CA . TRP A 1 96 ? 6.412 -10.158 -6.792 1.00 87.81 96 TRP A CA 1
ATOM 730 C C . TRP A 1 96 ? 6.652 -11.075 -7.994 1.00 87.81 96 TRP A C 1
ATOM 732 O O . TRP A 1 96 ? 7.618 -11.845 -7.985 1.00 87.81 96 TRP A O 1
ATOM 742 N N . TRP A 1 97 ? 5.832 -10.938 -9.042 1.00 87.00 97 TRP A N 1
ATOM 743 C CA . TRP A 1 97 ? 5.952 -11.684 -10.291 1.00 87.00 97 TRP A CA 1
ATOM 744 C C . TRP A 1 97 ? 7.248 -11.363 -11.040 1.00 87.00 97 TRP A C 1
ATOM 746 O O . TRP A 1 97 ? 7.969 -12.275 -11.440 1.00 87.00 97 TRP A O 1
ATOM 756 N N . MET A 1 98 ? 7.599 -10.082 -11.183 1.00 83.25 98 MET A N 1
ATOM 757 C CA . MET A 1 98 ? 8.827 -9.655 -11.867 1.00 83.25 98 MET A CA 1
ATOM 758 C C . MET A 1 98 ? 10.098 -10.119 -11.162 1.00 83.25 98 MET A C 1
ATOM 760 O O . MET A 1 98 ? 11.108 -10.398 -11.804 1.00 83.25 98 MET A O 1
ATOM 764 N N . THR A 1 99 ? 10.054 -10.223 -9.836 1.00 82.44 99 THR A N 1
ATOM 765 C CA . THR A 1 99 ? 11.212 -10.616 -9.026 1.00 82.44 99 THR A CA 1
ATOM 766 C C . THR A 1 99 ? 11.253 -12.110 -8.705 1.00 82.44 99 THR A C 1
ATOM 768 O O . THR A 1 99 ? 12.151 -12.535 -7.984 1.00 82.44 99 THR A O 1
ATOM 771 N N . ARG A 1 100 ? 10.315 -12.925 -9.217 1.00 77.50 100 ARG A N 1
ATOM 772 C CA . ARG A 1 100 ? 10.189 -14.352 -8.854 1.00 77.50 100 ARG A CA 1
ATOM 773 C C . ARG A 1 100 ? 11.381 -15.219 -9.277 1.00 77.50 100 ARG A C 1
ATOM 775 O O . ARG A 1 100 ? 11.741 -16.126 -8.540 1.00 77.50 100 ARG A O 1
ATOM 782 N N . ASN A 1 101 ? 11.996 -14.904 -10.420 1.00 74.69 101 ASN A N 1
ATOM 783 C CA . ASN A 1 101 ? 13.104 -15.666 -11.018 1.00 74.69 101 ASN A CA 1
ATOM 784 C C . ASN A 1 101 ? 14.428 -14.882 -11.037 1.00 74.69 101 ASN A C 1
ATOM 786 O O . ASN A 1 101 ? 15.395 -15.321 -11.651 1.00 74.69 101 ASN A O 1
ATOM 790 N N . ALA A 1 102 ? 14.467 -13.689 -10.442 1.00 62.31 102 ALA A N 1
ATOM 791 C CA . ALA A 1 102 ? 15.639 -12.827 -10.502 1.00 62.31 102 ALA A CA 1
ATOM 792 C C . ALA A 1 102 ? 16.570 -13.100 -9.313 1.00 62.31 102 ALA A C 1
ATOM 794 O O . ALA A 1 102 ? 16.132 -13.064 -8.162 1.00 62.31 102 ALA A O 1
ATOM 795 N N . GLU A 1 103 ? 17.860 -13.306 -9.586 1.00 58.19 103 GLU A N 1
ATOM 796 C CA . GLU A 1 103 ? 18.904 -13.393 -8.563 1.00 58.19 103 GLU A CA 1
ATOM 797 C C . GLU A 1 103 ? 19.013 -12.065 -7.791 1.00 58.19 103 GLU A C 1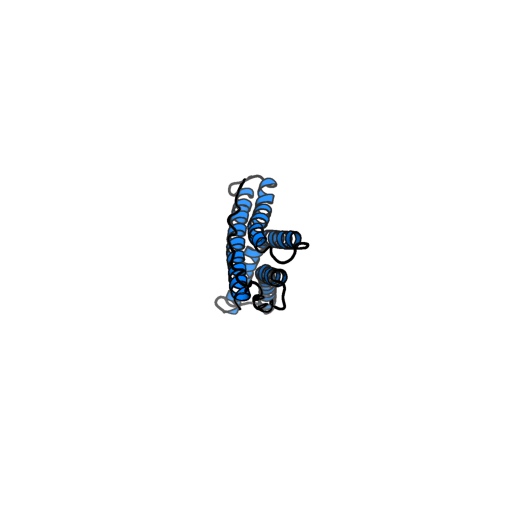
ATOM 799 O O . GLU A 1 103 ? 19.568 -11.083 -8.278 1.00 58.19 103 GLU A O 1
ATOM 804 N N . GLU A 1 104 ? 18.407 -12.051 -6.602 1.00 55.81 104 GLU A N 1
ATOM 805 C CA . GLU A 1 104 ? 18.683 -11.291 -5.367 1.00 55.81 104 GLU A CA 1
ATOM 806 C C . GLU A 1 104 ? 18.881 -9.754 -5.391 1.00 55.81 104 GLU A C 1
ATOM 808 O O . GLU A 1 104 ? 18.741 -9.132 -4.344 1.00 55.81 104 GLU A O 1
ATOM 813 N N . LYS A 1 105 ? 19.133 -9.082 -6.523 1.00 54.44 105 LYS A N 1
ATOM 814 C CA . LYS A 1 105 ? 19.673 -7.703 -6.533 1.00 54.44 105 LYS A CA 1
ATOM 815 C C . LYS A 1 105 ? 18.818 -6.602 -7.152 1.00 54.44 105 LYS A C 1
ATOM 817 O O . LYS A 1 105 ? 19.294 -5.479 -7.300 1.00 54.44 105 LYS A O 1
ATOM 822 N N . ARG A 1 106 ? 17.560 -6.842 -7.515 1.00 64.25 106 ARG A N 1
ATOM 823 C CA . ARG A 1 106 ? 16.783 -5.828 -8.255 1.00 64.25 106 ARG A CA 1
ATOM 824 C C . ARG A 1 106 ? 15.749 -5.079 -7.400 1.00 64.25 106 ARG A C 1
ATOM 826 O O . ARG A 1 106 ? 14.592 -4.954 -7.788 1.00 64.25 106 ARG A O 1
ATOM 833 N N . ILE A 1 107 ? 16.213 -4.463 -6.303 1.00 64.38 107 ILE A N 1
ATOM 834 C CA . ILE A 1 107 ? 15.489 -3.409 -5.543 1.00 64.38 107 ILE A CA 1
ATOM 835 C C . ILE A 1 107 ? 15.024 -2.269 -6.478 1.00 64.38 107 ILE A C 1
ATOM 837 O O . ILE A 1 107 ? 14.026 -1.604 -6.216 1.00 64.38 107 ILE A O 1
ATOM 841 N N . GLY A 1 108 ? 15.693 -2.077 -7.622 1.00 70.31 108 GLY A N 1
ATOM 842 C CA . GLY A 1 108 ? 15.272 -1.129 -8.657 1.00 70.31 108 GLY A CA 1
ATOM 843 C C . GLY A 1 108 ? 13.840 -1.336 -9.171 1.00 70.31 108 GLY A C 1
ATOM 844 O O . GLY A 1 108 ? 13.221 -0.364 -9.593 1.00 70.31 108 GLY A O 1
ATOM 845 N N . TYR A 1 109 ? 13.275 -2.549 -9.074 1.00 79.75 109 TYR A N 1
ATOM 846 C CA . TYR A 1 109 ? 11.891 -2.790 -9.495 1.00 79.75 109 TYR A CA 1
ATOM 847 C C . TYR A 1 109 ? 10.828 -2.251 -8.544 1.00 79.75 109 TYR A C 1
ATOM 849 O O . TYR A 1 109 ? 9.670 -2.182 -8.948 1.00 79.75 109 TYR A O 1
ATOM 857 N N . LEU A 1 110 ? 11.179 -1.828 -7.322 1.00 83.00 110 LEU A N 1
ATOM 858 C CA . LEU A 1 110 ? 10.192 -1.232 -6.416 1.00 83.00 110 LEU A CA 1
ATOM 859 C C . LEU A 1 110 ? 9.512 -0.013 -7.058 1.00 83.00 110 LEU A C 1
ATOM 861 O O . LEU A 1 110 ? 8.322 0.188 -6.857 1.00 83.00 110 LEU A O 1
ATOM 865 N N . TRP A 1 111 ? 10.225 0.749 -7.893 1.00 86.75 111 TRP A N 1
ATOM 866 C CA . TRP A 1 111 ? 9.671 1.908 -8.602 1.00 86.75 111 TRP A CA 1
ATOM 867 C C . TRP A 1 111 ? 8.580 1.585 -9.615 1.00 86.75 111 TRP A C 1
ATOM 869 O O . TRP A 1 111 ? 7.868 2.489 -10.038 1.00 86.75 111 TRP A O 1
ATOM 879 N N . TRP A 1 112 ? 8.428 0.321 -10.001 1.00 86.62 112 TRP A N 1
ATOM 880 C CA . TRP A 1 112 ? 7.345 -0.080 -10.888 1.00 86.62 112 TRP A CA 1
ATOM 881 C C . TRP A 1 112 ? 6.023 -0.285 -10.152 1.00 86.62 112 TRP A C 1
ATOM 883 O O . TRP A 1 112 ? 4.973 -0.224 -10.784 1.00 86.62 112 TRP A O 1
ATOM 893 N N . ILE A 1 113 ? 6.045 -0.467 -8.827 1.00 88.38 113 ILE A N 1
ATOM 894 C CA . ILE A 1 113 ? 4.829 -0.665 -8.027 1.00 88.38 113 ILE A CA 1
ATOM 895 C C . ILE A 1 113 ? 3.844 0.505 -8.202 1.00 88.38 113 ILE A C 1
ATOM 897 O O . ILE A 1 113 ? 2.708 0.230 -8.568 1.00 88.38 113 ILE A O 1
ATOM 901 N N . PRO A 1 114 ? 4.219 1.793 -8.043 1.00 89.81 114 PRO A N 1
ATOM 902 C CA . PRO A 1 114 ? 3.290 2.911 -8.203 1.00 89.81 114 PRO A CA 1
ATOM 903 C C . PRO A 1 114 ? 2.734 2.989 -9.612 1.00 89.81 114 PRO A C 1
ATOM 905 O O . PRO A 1 114 ? 1.568 3.318 -9.778 1.00 89.81 114 PRO A O 1
ATOM 908 N N . VAL A 1 115 ? 3.557 2.667 -10.615 1.00 90.62 115 VAL A N 1
ATOM 909 C CA . VAL A 1 115 ? 3.153 2.685 -12.022 1.00 90.62 115 VAL A CA 1
ATOM 910 C C . VAL A 1 115 ? 2.077 1.631 -12.266 1.00 90.62 115 VAL A C 1
ATOM 912 O O . VAL A 1 115 ? 1.014 1.963 -12.779 1.00 90.62 115 VAL A O 1
ATOM 915 N N . PHE A 1 116 ? 2.301 0.385 -11.841 1.00 89.12 116 PHE A N 1
ATOM 916 C CA . PHE A 1 116 ? 1.302 -0.678 -11.978 1.00 89.12 116 PHE A CA 1
ATOM 917 C C . PHE A 1 116 ? 0.027 -0.386 -11.195 1.00 89.12 116 PHE A C 1
ATOM 919 O O . PHE A 1 116 ? -1.069 -0.566 -11.726 1.00 89.12 116 PHE A O 1
ATOM 926 N N . SER A 1 117 ? 0.160 0.122 -9.971 1.00 89.31 117 SER A N 1
ATOM 927 C CA . SER 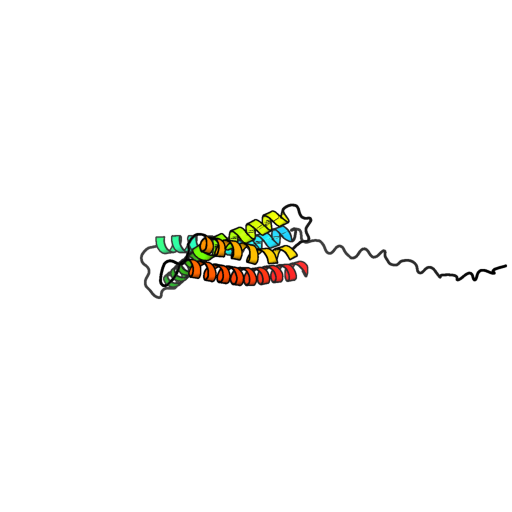A 1 117 ? -0.991 0.503 -9.162 1.00 89.31 117 SER A CA 1
ATOM 928 C C . SER A 1 117 ? -1.795 1.626 -9.825 1.00 89.31 117 SER A C 1
ATOM 930 O O . SER A 1 117 ? -3.015 1.540 -9.924 1.00 89.31 117 SER A O 1
ATOM 932 N N . ALA A 1 118 ? -1.134 2.665 -10.337 1.00 89.75 118 ALA A N 1
ATOM 933 C CA . ALA A 1 118 ? -1.799 3.784 -10.998 1.00 89.75 118 ALA A CA 1
ATOM 934 C C . ALA A 1 118 ? -2.484 3.363 -12.301 1.00 89.75 118 ALA A C 1
ATOM 936 O O . ALA A 1 118 ? -3.623 3.755 -12.538 1.00 89.75 118 ALA A O 1
ATOM 937 N N . LEU A 1 119 ? -1.827 2.528 -13.114 1.00 89.56 119 LEU A N 1
ATOM 938 C CA . LEU A 1 119 ? -2.414 1.982 -14.338 1.00 89.56 119 LEU A CA 1
ATOM 939 C C . LEU A 1 119 ? -3.697 1.207 -14.036 1.00 89.56 119 LEU A C 1
ATOM 941 O O . LEU A 1 119 ? -4.696 1.391 -14.726 1.00 89.56 119 LEU A O 1
ATOM 945 N N . TRP A 1 120 ? -3.696 0.395 -12.976 1.00 86.88 120 TRP A N 1
ATOM 946 C CA . TRP A 1 120 ? -4.895 -0.326 -12.566 1.00 86.88 120 TRP A CA 1
ATOM 947 C C . TRP A 1 120 ? -5.990 0.596 -12.024 1.00 86.88 120 TRP A C 1
ATOM 949 O O . TRP A 1 120 ? -7.153 0.433 -12.377 1.00 86.88 120 TRP A O 1
ATOM 959 N N . GLY A 1 121 ? -5.637 1.585 -11.197 1.00 83.19 121 GLY A N 1
ATOM 960 C CA . GLY A 1 121 ? -6.598 2.570 -10.688 1.00 83.19 121 GLY A CA 1
ATOM 961 C C . GLY A 1 121 ? -7.217 3.428 -11.795 1.00 83.19 121 GLY A C 1
ATOM 962 O O . GLY A 1 121 ? -8.379 3.816 -11.705 1.00 83.19 121 GLY A O 1
ATOM 963 N N . TRP A 1 122 ? -6.455 3.683 -12.860 1.00 86.44 122 TRP A N 1
ATOM 964 C CA . TRP A 1 122 ? -6.893 4.449 -14.020 1.00 86.44 122 TRP A CA 1
ATOM 965 C C . TRP A 1 122 ? -7.737 3.622 -14.993 1.00 86.44 122 TRP A C 1
ATOM 967 O O . TRP A 1 122 ? -8.664 4.164 -15.590 1.00 86.44 122 TRP A O 1
ATOM 977 N N . PHE A 1 123 ? -7.460 2.326 -15.146 1.00 84.38 123 PHE A N 1
ATOM 978 C CA . PHE A 1 123 ? -8.078 1.464 -16.159 1.00 84.38 123 PHE A CA 1
ATOM 979 C C . PHE A 1 123 ? -9.621 1.533 -16.222 1.00 84.38 123 PHE A C 1
ATOM 981 O O . PHE A 1 123 ? -10.151 1.686 -17.326 1.00 84.38 123 PHE A O 1
ATOM 988 N N . PRO A 1 124 ? -10.374 1.531 -15.101 1.00 81.38 124 PRO A N 1
ATOM 989 C CA . PRO A 1 124 ? -11.831 1.666 -15.143 1.00 81.38 124 PRO A CA 1
ATOM 990 C C . PRO A 1 124 ? -12.324 2.978 -15.773 1.00 81.38 124 PRO A C 1
ATOM 992 O O . PRO A 1 124 ? -13.418 3.006 -16.330 1.00 81.38 124 PRO A O 1
ATOM 995 N N . SER A 1 125 ? -11.525 4.052 -15.755 1.00 80.75 125 SER A N 1
ATOM 996 C CA . SER A 1 125 ? -11.892 5.328 -16.391 1.00 80.75 125 SER A CA 1
ATOM 997 C C . SER A 1 125 ? -12.063 5.225 -17.909 1.00 80.75 125 SER A C 1
ATOM 999 O O . SER A 1 125 ? -12.799 6.017 -18.492 1.00 80.75 125 SER A O 1
ATOM 1001 N N . VAL A 1 126 ? -11.412 4.242 -18.540 1.00 79.88 126 VAL A N 1
ATOM 1002 C CA . VAL A 1 126 ? -11.521 3.968 -19.979 1.00 79.88 126 VAL A CA 1
ATOM 1003 C C . VAL A 1 126 ? -12.810 3.202 -20.294 1.00 79.88 126 VAL A C 1
ATOM 1005 O O . VAL A 1 126 ? -13.379 3.368 -21.368 1.00 79.88 126 VAL A O 1
ATOM 1008 N N . LEU A 1 127 ? -13.285 2.382 -19.350 1.00 76.81 127 LEU A N 1
ATOM 1009 C CA . LEU A 1 127 ? -14.477 1.540 -19.504 1.00 76.81 127 LEU A CA 1
ATOM 1010 C C . LEU A 1 127 ? -15.779 2.260 -19.124 1.00 76.81 127 LEU A C 1
ATOM 1012 O O . LEU A 1 127 ? -16.834 1.927 -19.657 1.00 76.81 127 LEU A O 1
ATOM 1016 N N . PHE A 1 128 ? -15.711 3.248 -18.228 1.00 71.94 128 PHE A N 1
ATOM 1017 C CA . PHE A 1 128 ? -16.862 4.028 -17.763 1.00 71.94 128 PHE A CA 1
ATOM 1018 C C . PHE A 1 128 ? -16.721 5.505 -18.176 1.00 71.94 128 PHE A C 1
ATOM 1020 O O . PHE A 1 128 ? -16.267 6.331 -17.373 1.00 71.94 128 PHE A O 1
ATOM 1027 N N . PRO A 1 129 ? -17.077 5.859 -19.428 1.00 62.91 129 PRO A N 1
ATOM 1028 C CA . PRO A 1 129 ? -16.975 7.229 -19.919 1.00 62.91 129 PRO A CA 1
ATOM 1029 C C . PRO A 1 129 ? -17.877 8.207 -19.147 1.00 62.91 129 PRO A C 1
ATOM 1031 O O . PRO A 1 129 ? -18.842 7.829 -18.485 1.00 62.91 129 PRO A O 1
ATOM 1034 N N . GLN A 1 130 ? -17.505 9.488 -19.213 1.00 63.41 130 GLN A N 1
ATOM 1035 C CA . GLN A 1 130 ? -17.911 10.596 -18.338 1.00 63.41 130 GLN A CA 1
ATOM 1036 C C . GLN A 1 130 ? -19.384 11.038 -18.493 1.00 63.41 130 GLN A C 1
ATOM 1038 O O . GLN A 1 130 ? -19.664 12.172 -18.869 1.00 63.41 130 GLN A O 1
ATOM 1043 N N . GLY A 1 131 ? -20.346 10.166 -18.198 1.00 53.62 131 GLY A N 1
ATOM 1044 C CA . GLY A 1 131 ? -21.755 10.553 -18.098 1.00 53.62 131 GLY A CA 1
ATOM 1045 C C . GLY A 1 131 ? -22.076 11.189 -16.740 1.00 53.62 131 GLY A C 1
ATOM 1046 O O . GLY A 1 131 ? -22.231 10.459 -15.764 1.00 53.62 131 GLY A O 1
ATOM 1047 N N . GLY A 1 132 ? -22.183 12.524 -16.676 1.00 54.97 132 GLY A N 1
ATOM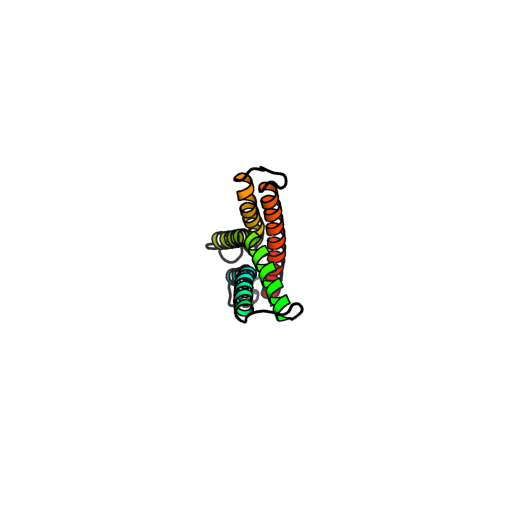 1048 C CA . GLY A 1 132 ? -22.716 13.289 -15.529 1.00 54.97 132 GLY A CA 1
ATOM 1049 C C . GLY A 1 132 ? -21.747 14.295 -14.879 1.00 54.97 132 GLY A C 1
ATOM 1050 O O . GLY A 1 132 ? -20.535 14.206 -15.064 1.00 54.97 132 GLY A O 1
ATOM 1051 N N . ASP A 1 133 ? -22.289 15.239 -14.092 1.00 58.50 133 ASP A N 1
ATOM 1052 C CA . ASP A 1 133 ? -21.591 16.409 -13.501 1.00 58.50 133 ASP A CA 1
ATOM 1053 C C . ASP A 1 133 ? -20.369 16.068 -12.622 1.00 58.50 133 ASP A C 1
ATOM 1055 O O . ASP A 1 133 ? -19.454 16.878 -12.455 1.00 58.50 133 ASP A O 1
ATOM 1059 N N . VAL A 1 134 ? -20.296 14.836 -12.113 1.00 60.41 134 VAL A N 1
ATOM 1060 C CA . VAL A 1 134 ? -19.070 14.232 -11.573 1.00 60.41 134 VAL A CA 1
ATOM 1061 C C . VAL A 1 134 ? -18.854 12.910 -12.297 1.00 60.41 134 VAL A C 1
ATOM 1063 O O . VAL A 1 134 ? -19.139 11.836 -11.771 1.00 60.41 134 VAL A O 1
ATOM 1066 N N . GLY A 1 135 ? -18.412 12.986 -13.551 1.00 68.69 135 GLY A N 1
ATOM 1067 C CA . GLY A 1 135 ? -18.213 11.804 -14.380 1.00 68.69 135 GLY A CA 1
ATOM 1068 C C . GLY A 1 135 ? -17.311 10.798 -13.667 1.00 68.69 135 GLY A C 1
ATOM 1069 O O . GLY A 1 135 ? -16.202 11.144 -13.256 1.00 68.69 135 GLY A O 1
ATOM 1070 N N . MET A 1 136 ? -17.775 9.554 -13.531 1.00 72.06 136 MET A N 1
ATOM 1071 C CA . MET A 1 136 ? -17.0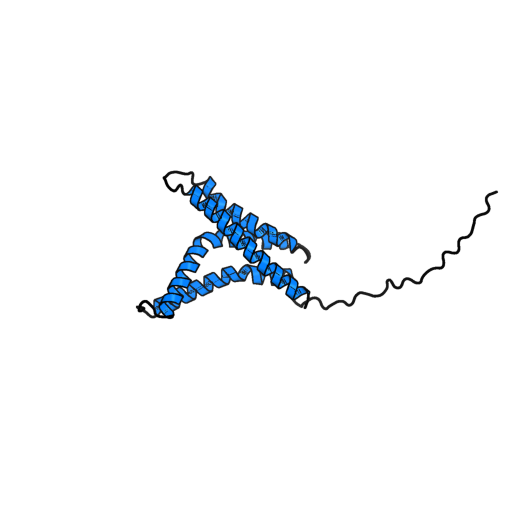58 8.455 -12.863 1.00 72.06 136 MET A CA 1
ATOM 1072 C C . MET A 1 136 ? -15.599 8.326 -13.338 1.00 72.06 136 MET A C 1
ATOM 1074 O O . MET A 1 136 ? -14.705 8.051 -12.541 1.00 72.06 136 MET A O 1
ATOM 1078 N N . GLY A 1 137 ? -15.321 8.647 -14.606 1.00 75.06 137 GLY A N 1
ATOM 1079 C CA . GLY A 1 137 ? -13.959 8.736 -15.138 1.00 75.06 137 GLY A CA 1
ATOM 1080 C C . GLY A 1 137 ? -13.034 9.700 -14.375 1.00 75.06 137 GLY A C 1
ATOM 1081 O O . GLY A 1 137 ? -11.876 9.364 -14.138 1.00 75.06 137 GLY A O 1
ATOM 1082 N N . LYS A 1 138 ? -13.521 10.865 -13.921 1.00 81.12 138 LYS A N 1
ATOM 1083 C CA . LYS A 1 138 ? -12.735 11.828 -13.126 1.00 81.12 138 LYS A CA 1
ATOM 1084 C C . LYS A 1 138 ? -12.381 11.268 -11.747 1.00 81.12 138 LYS A C 1
ATOM 1086 O O . LYS A 1 138 ? -11.260 11.476 -11.287 1.00 81.12 138 LYS A O 1
ATOM 1091 N N . LEU A 1 139 ? -13.300 10.528 -11.120 1.00 83.56 139 LEU A N 1
ATOM 1092 C CA . LEU A 1 139 ? -13.047 9.850 -9.844 1.00 83.56 139 LEU A CA 1
ATOM 1093 C C . LEU A 1 139 ? -11.945 8.797 -9.991 1.00 83.56 139 LEU A C 1
ATOM 1095 O O . LEU A 1 139 ? -11.004 8.800 -9.204 1.00 83.56 139 LEU A O 1
ATOM 1099 N N . PHE A 1 140 ? -11.997 7.963 -11.033 1.00 84.56 140 PHE A N 1
ATOM 1100 C CA . PHE A 1 140 ? -10.956 6.963 -11.296 1.00 84.56 140 PHE A CA 1
ATOM 1101 C C . PHE A 1 140 ? -9.585 7.588 -11.599 1.00 84.56 140 PHE A C 1
ATOM 1103 O O . PHE A 1 140 ? -8.567 7.096 -11.118 1.00 84.56 140 PHE A O 1
ATOM 1110 N N . VAL A 1 141 ? -9.535 8.712 -12.324 1.00 86.19 141 VAL A N 1
ATOM 1111 C CA . VAL A 1 141 ? -8.282 9.459 -12.553 1.00 86.19 141 VAL A CA 1
ATOM 1112 C C . VAL A 1 141 ? -7.720 10.023 -11.245 1.00 86.19 141 VAL A C 1
ATOM 1114 O O . VAL A 1 141 ? -6.526 9.883 -10.976 1.00 86.19 141 VAL A O 1
ATOM 1117 N N . MET A 1 142 ? -8.566 10.630 -10.405 1.00 87.44 142 MET A N 1
ATOM 1118 C CA . MET A 1 142 ? -8.150 11.119 -9.088 1.00 87.44 142 MET A CA 1
ATOM 1119 C C . MET A 1 142 ? -7.643 9.975 -8.209 1.00 87.44 142 MET A C 1
ATOM 1121 O O . MET A 1 142 ? -6.566 10.086 -7.630 1.00 87.44 142 MET A O 1
ATOM 1125 N N . MET A 1 143 ? -8.360 8.849 -8.184 1.00 87.69 143 MET A N 1
ATOM 1126 C CA . MET A 1 143 ? -7.946 7.648 -7.464 1.00 87.69 143 MET A CA 1
ATOM 1127 C C . MET A 1 143 ? -6.603 7.110 -7.955 1.00 87.69 143 MET A C 1
ATOM 1129 O O . MET A 1 143 ? -5.754 6.782 -7.131 1.00 87.69 143 MET A O 1
ATOM 1133 N N . ALA A 1 144 ? -6.370 7.057 -9.269 1.00 90.12 144 ALA A N 1
ATOM 1134 C CA . ALA A 1 144 ? -5.084 6.648 -9.828 1.00 90.12 144 ALA A CA 1
ATOM 1135 C C . ALA A 1 144 ? -3.940 7.543 -9.326 1.00 90.12 144 ALA A C 1
ATOM 1137 O O . ALA A 1 144 ? -2.901 7.036 -8.900 1.00 90.12 144 ALA A O 1
ATOM 1138 N N . GLY A 1 145 ? -4.156 8.863 -9.306 1.00 90.25 145 GLY A N 1
ATOM 1139 C CA . GLY A 1 145 ? -3.210 9.828 -8.746 1.00 90.25 145 GLY A CA 1
ATOM 1140 C C . GLY A 1 145 ? -2.967 9.618 -7.249 1.00 90.25 145 GLY A C 1
ATOM 1141 O O . GLY A 1 145 ? -1.819 9.568 -6.809 1.00 90.25 145 GLY A O 1
ATOM 1142 N N . THR A 1 146 ? -4.026 9.420 -6.462 1.00 90.50 146 THR A N 1
ATOM 1143 C CA . THR A 1 146 ? -3.922 9.143 -5.022 1.00 90.50 146 THR A CA 1
ATOM 1144 C C . THR A 1 146 ? -3.138 7.860 -4.758 1.00 90.50 146 THR A C 1
ATOM 1146 O O . THR A 1 146 ? -2.194 7.864 -3.969 1.00 90.50 146 THR A O 1
ATOM 1149 N N . VAL A 1 147 ? -3.470 6.772 -5.455 1.00 92.00 147 VAL A N 1
ATOM 1150 C CA . VAL A 1 147 ? -2.777 5.485 -5.334 1.00 92.00 147 VAL A CA 1
ATOM 1151 C C . VAL A 1 147 ? -1.309 5.618 -5.724 1.00 92.00 147 VAL A C 1
ATOM 1153 O O . VAL A 1 147 ? -0.451 5.066 -5.035 1.00 92.00 147 VAL A O 1
ATOM 1156 N N . PHE A 1 148 ? -0.998 6.361 -6.788 1.00 93.25 148 PHE A N 1
ATOM 1157 C CA . PHE A 1 148 ? 0.375 6.617 -7.217 1.00 93.25 148 PHE A CA 1
ATOM 1158 C C . PHE A 1 148 ? 1.189 7.302 -6.113 1.00 93.25 148 PHE A C 1
ATOM 1160 O O . PHE A 1 148 ? 2.240 6.796 -5.719 1.00 93.25 148 PHE A O 1
ATOM 1167 N N . VAL A 1 149 ? 0.676 8.409 -5.567 1.00 93.75 149 VAL A N 1
ATOM 1168 C CA . VAL A 1 149 ? 1.347 9.186 -4.514 1.00 93.75 149 VAL A CA 1
ATOM 1169 C C . VAL A 1 149 ? 1.525 8.357 -3.243 1.00 93.75 149 VAL A C 1
ATOM 1171 O O . VAL A 1 149 ? 2.628 8.295 -2.703 1.00 93.75 149 VAL A O 1
ATOM 1174 N N . LEU A 1 150 ? 0.478 7.666 -2.786 1.00 91.88 150 LEU A N 1
ATOM 1175 C CA . LEU A 1 150 ? 0.555 6.825 -1.588 1.00 91.88 150 LEU A CA 1
ATOM 1176 C C . LEU A 1 150 ? 1.539 5.663 -1.768 1.00 91.88 150 LEU A C 1
ATOM 1178 O O . LEU A 1 150 ? 2.352 5.398 -0.881 1.00 91.88 150 LEU A O 1
ATOM 1182 N N . SER A 1 151 ? 1.517 5.008 -2.933 1.00 90.06 151 SER A N 1
ATOM 1183 C CA . SER A 1 151 ? 2.458 3.932 -3.258 1.00 90.06 151 SER A CA 1
ATOM 1184 C C . SER A 1 151 ? 3.897 4.446 -3.266 1.00 90.06 151 SER A C 1
ATOM 1186 O O . SER A 1 151 ? 4.776 3.793 -2.710 1.00 90.06 151 SER A O 1
ATOM 1188 N N . LEU A 1 152 ? 4.143 5.620 -3.859 1.00 92.44 152 LEU A N 1
ATOM 1189 C CA . LEU A 1 152 ? 5.461 6.256 -3.878 1.00 92.44 152 LEU A CA 1
ATOM 1190 C C . LEU A 1 152 ? 5.978 6.546 -2.471 1.00 92.44 152 LEU A C 1
ATOM 1192 O O . LEU A 1 152 ? 7.103 6.163 -2.153 1.00 92.44 152 LEU A O 1
ATOM 1196 N N . ILE A 1 153 ? 5.159 7.189 -1.632 1.00 93.88 153 ILE A N 1
ATOM 1197 C CA . ILE A 1 153 ? 5.515 7.494 -0.241 1.00 93.88 153 ILE A CA 1
ATOM 1198 C C . ILE A 1 153 ? 5.888 6.202 0.485 1.00 93.88 153 ILE A C 1
ATOM 1200 O O . ILE A 1 153 ? 6.940 6.127 1.120 1.00 93.88 153 ILE A O 1
ATOM 1204 N N . TRP A 1 154 ? 5.073 5.156 0.344 1.00 93.94 154 TRP A N 1
ATOM 1205 C CA . TRP A 1 154 ? 5.345 3.889 1.010 1.00 93.94 154 TRP A CA 1
ATOM 1206 C C . TRP A 1 154 ? 6.631 3.225 0.514 1.00 93.94 154 TRP A C 1
ATOM 1208 O O . TRP A 1 154 ? 7.423 2.727 1.307 1.00 93.94 154 TRP A O 1
ATOM 1218 N N . ILE A 1 155 ? 6.901 3.252 -0.789 1.00 90.44 155 ILE A N 1
ATOM 1219 C CA . ILE A 1 155 ? 8.139 2.690 -1.343 1.00 90.44 155 ILE A CA 1
ATOM 1220 C C . ILE A 1 155 ? 9.367 3.436 -0.842 1.00 90.44 155 ILE A C 1
ATOM 1222 O O . ILE A 1 155 ? 10.384 2.796 -0.578 1.00 90.44 155 ILE A O 1
ATOM 1226 N N . LEU A 1 156 ? 9.293 4.759 -0.679 1.00 91.88 156 LEU A N 1
ATOM 1227 C CA . LEU A 1 156 ? 10.370 5.524 -0.054 1.00 91.88 156 LEU A CA 1
ATOM 1228 C C . LEU A 1 156 ? 10.628 5.038 1.376 1.00 91.88 156 LEU A C 1
ATOM 1230 O O . LEU A 1 156 ? 11.786 4.822 1.731 1.00 91.88 156 LEU A O 1
ATOM 1234 N N . VAL A 1 157 ? 9.572 4.778 2.155 1.00 91.69 157 VAL A N 1
ATOM 1235 C CA . VAL A 1 157 ? 9.684 4.185 3.498 1.00 91.69 157 VAL A CA 1
ATOM 1236 C C . VAL A 1 157 ? 10.337 2.804 3.432 1.00 91.69 157 VAL A C 1
ATOM 1238 O O . VAL A 1 157 ? 11.340 2.580 4.105 1.00 91.69 157 VAL A O 1
ATOM 1241 N N . VAL A 1 158 ? 9.853 1.896 2.577 1.00 89.12 158 VAL A N 1
ATOM 1242 C CA . VAL A 1 158 ? 10.435 0.548 2.430 1.00 89.12 158 VAL A CA 1
ATOM 1243 C C . VAL A 1 158 ? 11.911 0.623 2.035 1.00 89.12 158 VAL A C 1
ATOM 1245 O O . VAL A 1 158 ? 12.737 -0.106 2.579 1.00 89.12 158 VAL A O 1
ATOM 1248 N N . ARG A 1 159 ? 12.281 1.530 1.125 1.00 86.12 159 ARG A N 1
ATOM 1249 C CA . ARG A 1 159 ? 13.681 1.736 0.733 1.00 86.12 159 ARG A CA 1
ATOM 1250 C C . ARG A 1 159 ? 14.530 2.304 1.862 1.00 86.12 159 ARG A C 1
ATOM 1252 O O . ARG A 1 159 ? 15.669 1.870 2.000 1.00 86.12 159 ARG A O 1
ATOM 1259 N N . ALA A 1 160 ? 14.010 3.239 2.653 1.00 87.69 160 ALA A N 1
ATOM 1260 C CA . ALA A 1 160 ? 14.712 3.769 3.817 1.00 87.69 160 ALA A CA 1
ATOM 1261 C C . ALA A 1 160 ? 14.966 2.664 4.853 1.00 87.69 160 ALA A C 1
ATOM 1263 O O . ALA A 1 160 ? 16.085 2.522 5.339 1.00 87.69 160 ALA A O 1
ATOM 1264 N N . VAL A 1 161 ? 13.962 1.823 5.112 1.00 87.25 161 VAL A N 1
ATOM 1265 C CA . VAL A 1 161 ? 14.077 0.669 6.011 1.00 87.25 161 VAL A CA 1
ATOM 1266 C C . VAL A 1 161 ? 15.108 -0.337 5.490 1.00 87.25 161 VAL A C 1
ATOM 1268 O O . VAL A 1 161 ? 15.979 -0.756 6.246 1.00 87.25 161 VAL A O 1
ATOM 1271 N N . LEU A 1 162 ? 15.076 -0.671 4.195 1.00 83.44 162 LEU A N 1
ATOM 1272 C CA . LEU A 1 162 ? 16.075 -1.542 3.562 1.00 83.44 162 LEU A CA 1
ATOM 1273 C C . LEU A 1 162 ? 17.487 -0.948 3.609 1.00 83.44 162 LEU A C 1
ATOM 1275 O O . LEU A 1 162 ? 18.452 -1.673 3.820 1.00 83.44 162 LEU A O 1
ATOM 1279 N N . TYR A 1 163 ? 17.622 0.363 3.410 1.00 83.12 163 TYR A N 1
ATOM 1280 C CA . TYR A 1 163 ? 18.910 1.047 3.476 1.00 83.12 163 TYR A CA 1
ATOM 1281 C C . TYR A 1 163 ? 19.509 0.991 4.883 1.00 83.12 163 TYR A C 1
ATOM 1283 O O . TYR A 1 163 ? 20.696 0.708 5.027 1.00 83.12 163 TYR A O 1
ATOM 1291 N N . ILE A 1 164 ? 18.692 1.226 5.914 1.00 83.81 164 ILE A N 1
ATOM 1292 C CA . ILE A 1 164 ? 19.116 1.103 7.312 1.00 83.81 164 ILE A CA 1
ATOM 1293 C C . ILE A 1 164 ? 19.485 -0.351 7.613 1.00 83.81 164 ILE A C 1
ATOM 1295 O O . ILE A 1 164 ? 20.551 -0.591 8.166 1.00 83.81 164 ILE A O 1
ATOM 1299 N N . TRP A 1 165 ? 18.657 -1.310 7.192 1.00 78.00 165 TRP A N 1
ATOM 1300 C CA . TRP A 1 165 ? 18.901 -2.738 7.398 1.00 78.00 165 TRP A CA 1
ATOM 1301 C C . TRP A 1 165 ? 20.199 -3.224 6.747 1.00 78.00 165 TRP A C 1
ATOM 1303 O O . TRP A 1 165 ? 20.967 -3.917 7.390 1.00 78.00 165 TRP A O 1
ATOM 1313 N N . ASN A 1 166 ? 20.483 -2.820 5.506 1.00 71.69 166 ASN A N 1
ATOM 1314 C CA . ASN A 1 166 ? 21.703 -3.222 4.794 1.00 71.69 166 ASN A CA 1
ATOM 1315 C C . ASN A 1 166 ? 22.972 -2.514 5.303 1.00 71.69 166 ASN A C 1
ATOM 1317 O O . ASN A 1 166 ? 24.077 -2.874 4.894 1.00 71.69 166 ASN A O 1
ATOM 1321 N N . LYS A 1 167 ? 22.822 -1.470 6.128 1.00 66.00 167 LYS A N 1
ATOM 1322 C CA . LYS A 1 167 ? 23.931 -0.775 6.793 1.00 66.00 167 LYS A CA 1
ATOM 1323 C C . LYS A 1 167 ? 24.280 -1.407 8.150 1.00 66.00 167 LYS A C 1
ATOM 1325 O O . LYS A 1 167 ? 25.397 -1.193 8.620 1.00 66.00 167 LYS A O 1
ATOM 1330 N N . VAL A 1 168 ? 23.331 -2.117 8.765 1.00 52.81 168 VAL A N 1
ATOM 1331 C CA . VAL A 1 168 ? 23.494 -2.903 10.002 1.00 52.81 168 VAL A CA 1
ATOM 1332 C C . VAL A 1 168 ? 24.124 -4.252 9.670 1.00 52.81 168 VAL A C 1
ATOM 1334 O O . VAL A 1 168 ? 24.999 -4.676 10.454 1.00 52.81 168 VAL A O 1
#

Foldseek 3Di:
DDDDDDDPPPDDPPPVPPPPPPPPDPPDQLVVLLLVLLCVLVVVLVVLVVLLVVLVVVDDDDPPDPSNVSNVVSVVSNVLCVLQVVLLVQLSVVLCVVCVPDPRPPLVSLLSSLVSSLCVLQVVLVVQDQDDPRGVNVVSNVSSVVNSVVSVVSSVVSVVVSVVVVVD

Organism: NCBI:txid611301